Protein AF-A0A9D7JVV2-F1 (afdb_monomer)

Sequence (122 aa):
MREDYEFQFDVNMNLVPNDKNVIISLIITLFEKQGKIVKIELAKLATKNTVKVLNFDEVITHSGDRLTYPEQLFPTLIGLSISTARGIFLVYTADKIISNALIPIIDPRIFTKDQTAEIIKK

Foldseek 3Di:
DPPQKDKDKDWDWDDDVVQQKIKIWIKIWIWGDPPDPDTDTPDIDIDIDIDHDPPSPPAFDDDDQFTHHDPVPQQVVQQVVLVVSQVVVCVVCCPHPCNVVGDDDDRSVVVVPDDRPHHPDD

Secondary structure (DSSP, 8-state):
--TTEEEEEEEEEEEEGGGTEEEEEEEEEEEEEETTTEEEEEEEEEEEEEEE-TTHHHHSEEETTEEE--TTHHHHHHHHHHHHHHHHHHHHHTTSTTTT-PPPP--GGGGSTT--------

Structure (mmCIF, N/CA/C/O backbone):
data_AF-A0A9D7JVV2-F1
#
_entry.id   AF-A0A9D7JVV2-F1
#
loop_
_atom_site.group_PDB
_atom_site.id
_atom_site.type_symbol
_atom_site.label_atom_id
_atom_site.label_alt_id
_atom_site.label_comp_id
_atom_site.label_asym_id
_atom_site.label_entity_id
_atom_site.label_seq_id
_atom_site.pdbx_PDB_ins_code
_atom_site.Cartn_x
_atom_site.Cartn_y
_atom_site.Cartn_z
_atom_site.occupancy
_atom_site.B_iso_or_equiv
_atom_site.auth_seq_id
_atom_site.auth_comp_id
_atom_site.auth_asym_id
_atom_site.auth_atom_id
_atom_site.pdbx_PDB_model_num
ATOM 1 N N . MET A 1 1 ? -17.579 9.030 9.466 1.00 49.69 1 MET A N 1
ATOM 2 C CA . MET A 1 1 ? -16.330 8.484 10.043 1.00 49.69 1 MET A CA 1
ATOM 3 C C . MET A 1 1 ? -16.362 8.811 11.525 1.00 49.69 1 MET A C 1
ATOM 5 O O . MET A 1 1 ? -16.664 9.957 11.824 1.00 49.69 1 MET A O 1
ATOM 9 N N . ARG A 1 2 ? -16.149 7.855 12.442 1.00 57.28 2 ARG A N 1
ATOM 10 C CA . ARG A 1 2 ? -15.873 8.237 13.840 1.00 57.28 2 ARG A CA 1
ATOM 11 C C . ARG A 1 2 ? -14.545 8.997 13.832 1.00 57.28 2 ARG A C 1
ATOM 13 O O . ARG A 1 2 ? -13.587 8.496 13.248 1.00 57.28 2 ARG A O 1
ATOM 20 N N . GLU A 1 3 ? -14.508 10.197 14.407 1.00 62.06 3 GLU A N 1
ATOM 21 C CA . GLU A 1 3 ? -13.298 11.041 14.462 1.00 62.06 3 GLU A CA 1
ATOM 22 C C . GLU A 1 3 ? -12.161 10.394 15.277 1.00 62.06 3 GLU A C 1
ATOM 24 O O . GLU A 1 3 ? -11.005 10.815 15.200 1.00 62.06 3 GLU A O 1
ATOM 29 N N . ASP A 1 4 ? -12.485 9.313 15.986 1.00 83.25 4 ASP A N 1
ATOM 30 C CA . ASP A 1 4 ? -11.581 8.572 16.853 1.00 83.25 4 ASP A CA 1
ATOM 31 C C . ASP A 1 4 ? -10.672 7.592 16.100 1.00 83.25 4 ASP A C 1
ATOM 33 O O . ASP A 1 4 ? -9.772 7.033 16.711 1.00 83.25 4 ASP A O 1
ATOM 37 N N . TYR A 1 5 ? -10.854 7.361 14.794 1.00 91.31 5 TYR A N 1
ATOM 38 C CA . TYR A 1 5 ? -9.996 6.436 14.044 1.00 91.31 5 TYR A CA 1
ATOM 39 C C . TYR A 1 5 ? -8.912 7.140 13.236 1.00 91.31 5 TYR A C 1
ATOM 41 O O . TYR A 1 5 ? -9.145 8.132 12.547 1.00 91.31 5 TYR A O 1
ATOM 49 N N . GLU A 1 6 ? -7.706 6.585 13.295 1.00 92.69 6 GLU A N 1
ATOM 50 C CA . GLU A 1 6 ? -6.553 7.051 12.537 1.00 92.69 6 GLU A CA 1
ATOM 51 C C . GLU A 1 6 ? -5.866 5.887 11.837 1.00 92.69 6 GLU A C 1
ATOM 53 O O . GLU A 1 6 ? -5.600 4.854 12.446 1.00 92.69 6 GLU A O 1
ATOM 58 N N . PHE A 1 7 ? -5.551 6.078 10.559 1.00 94.75 7 PHE A N 1
ATOM 59 C CA . PHE A 1 7 ? -4.754 5.134 9.794 1.00 94.75 7 PHE A CA 1
ATOM 60 C C . PHE A 1 7 ? -3.337 5.668 9.626 1.00 94.75 7 PHE A C 1
ATOM 62 O O . PHE A 1 7 ? -3.139 6.777 9.128 1.00 94.75 7 PHE A O 1
ATOM 69 N N . GLN A 1 8 ? -2.362 4.846 9.989 1.00 95.25 8 GLN A N 1
ATOM 70 C CA . GLN A 1 8 ? -0.958 5.057 9.678 1.00 95.25 8 GLN A CA 1
ATOM 71 C C . GLN A 1 8 ? -0.553 4.136 8.529 1.00 95.25 8 GLN A C 1
ATOM 73 O O . GLN A 1 8 ? -0.919 2.961 8.509 1.00 95.25 8 GLN A O 1
ATOM 78 N N . PHE A 1 9 ? 0.223 4.676 7.593 1.00 96.06 9 PHE A N 1
ATOM 79 C CA . PHE A 1 9 ? 0.706 3.970 6.413 1.00 96.06 9 PHE A CA 1
ATOM 80 C C . PHE A 1 9 ? 2.227 3.956 6.438 1.00 96.06 9 PHE A C 1
ATOM 82 O O . PHE A 1 9 ? 2.852 5.009 6.543 1.00 96.06 9 PHE A O 1
ATOM 89 N N . ASP A 1 10 ? 2.804 2.772 6.310 1.00 95.44 10 ASP A N 1
ATOM 90 C CA . ASP A 1 10 ? 4.219 2.573 6.032 1.00 95.44 10 ASP A CA 1
ATOM 91 C C . ASP A 1 10 ? 4.320 1.890 4.666 1.00 95.44 10 ASP A C 1
ATOM 93 O O . ASP A 1 10 ? 3.766 0.807 4.442 1.00 95.44 10 ASP A O 1
ATOM 97 N N . VAL A 1 11 ? 4.944 2.595 3.724 1.00 93.81 11 VAL A N 1
ATOM 98 C CA . VAL A 1 11 ? 5.080 2.182 2.331 1.00 93.81 11 VAL A CA 1
ATOM 99 C C . VAL A 1 11 ? 6.560 2.084 2.027 1.00 93.81 11 VAL A C 1
ATOM 101 O O . VAL A 1 11 ? 7.259 3.093 1.957 1.00 93.81 11 VAL A O 1
ATOM 104 N N . ASN A 1 12 ? 7.025 0.865 1.794 1.00 92.69 12 ASN A N 1
ATOM 105 C CA . ASN A 1 12 ? 8.385 0.599 1.372 1.00 92.69 12 ASN A CA 1
ATOM 106 C C . ASN A 1 12 ? 8.390 0.017 -0.041 1.00 92.69 12 ASN A C 1
ATOM 108 O O . ASN A 1 12 ? 7.562 -0.823 -0.406 1.00 92.69 12 ASN A O 1
ATOM 112 N N . MET A 1 13 ? 9.347 0.471 -0.836 1.00 88.88 13 MET A N 1
ATOM 113 C CA . MET A 1 13 ? 9.490 0.091 -2.225 1.00 88.88 13 MET A CA 1
ATOM 114 C C . MET A 1 13 ? 10.870 -0.483 -2.468 1.00 88.88 13 MET A C 1
ATOM 116 O O . MET A 1 13 ? 11.867 0.098 -2.057 1.00 88.88 13 MET A O 1
ATOM 120 N N . ASN A 1 14 ? 10.918 -1.590 -3.203 1.00 89.56 14 ASN A N 1
ATOM 121 C CA . ASN A 1 14 ? 12.169 -2.186 -3.636 1.00 89.56 14 ASN A CA 1
ATOM 122 C C . ASN A 1 14 ? 12.113 -2.479 -5.131 1.00 89.56 14 ASN A C 1
ATOM 124 O O . ASN A 1 14 ? 11.217 -3.181 -5.608 1.00 89.56 14 ASN A O 1
ATOM 128 N N . LEU A 1 15 ? 13.102 -1.972 -5.858 1.00 88.50 15 LEU A N 1
ATOM 129 C CA . LEU A 1 15 ? 13.415 -2.435 -7.201 1.00 88.50 15 LEU A CA 1
ATOM 130 C C . LEU A 1 15 ? 14.307 -3.671 -7.085 1.00 88.50 15 LEU A C 1
ATOM 132 O O . LEU A 1 15 ? 15.291 -3.660 -6.349 1.00 88.50 15 LEU A O 1
ATOM 136 N N . VAL A 1 16 ? 13.975 -4.729 -7.821 1.00 89.44 16 VAL A N 1
ATOM 137 C CA . VAL A 1 16 ? 14.770 -5.962 -7.893 1.00 89.44 16 VAL A CA 1
ATOM 138 C C . VAL A 1 16 ? 15.178 -6.176 -9.354 1.00 89.44 16 VAL A C 1
ATOM 140 O O . VAL A 1 16 ? 14.478 -6.889 -10.079 1.00 89.44 16 VAL A O 1
ATOM 143 N N . PRO A 1 17 ? 16.277 -5.541 -9.815 1.00 84.94 17 PRO A N 1
ATOM 144 C CA . PRO A 1 17 ? 16.658 -5.539 -11.229 1.00 84.94 17 PRO A CA 1
ATOM 145 C C . PRO A 1 17 ? 16.882 -6.938 -11.807 1.00 84.94 17 PRO A C 1
ATOM 147 O O . PRO A 1 17 ? 16.391 -7.230 -12.893 1.00 84.94 17 PRO A O 1
ATOM 150 N N . ASN A 1 18 ? 17.537 -7.828 -11.052 1.00 87.50 18 ASN A N 1
ATOM 151 C CA . ASN A 1 18 ? 17.826 -9.200 -11.493 1.00 87.50 18 ASN A CA 1
ATOM 152 C C . ASN A 1 18 ? 16.557 -9.987 -11.854 1.00 87.50 18 ASN A C 1
ATOM 154 O O . ASN A 1 18 ? 16.567 -10.775 -12.796 1.00 87.50 18 ASN A O 1
ATOM 158 N N . ASP A 1 19 ? 15.458 -9.732 -11.139 1.00 89.62 19 ASP A N 1
ATOM 159 C CA . ASP A 1 19 ? 14.180 -10.413 -11.353 1.00 89.62 19 ASP A CA 1
ATOM 160 C C . ASP A 1 19 ? 13.189 -9.581 -12.181 1.00 89.62 19 ASP A C 1
ATOM 162 O O . ASP A 1 19 ? 12.060 -10.019 -12.416 1.00 89.62 19 ASP A O 1
ATOM 166 N N . LYS A 1 20 ? 13.586 -8.377 -12.618 1.00 92.25 20 LYS A N 1
ATOM 167 C CA . LYS A 1 20 ? 12.734 -7.413 -13.337 1.00 92.25 20 LYS A CA 1
ATOM 168 C C . LYS A 1 20 ? 11.434 -7.101 -12.588 1.00 92.25 20 LYS A C 1
ATOM 170 O O . LYS A 1 20 ? 10.367 -6.927 -13.186 1.00 92.25 20 LYS A O 1
ATOM 175 N N . ASN A 1 21 ? 11.531 -7.045 -11.261 1.00 93.00 21 ASN A N 1
ATOM 176 C CA . ASN A 1 21 ? 10.396 -6.886 -10.363 1.00 93.00 21 ASN A CA 1
ATOM 177 C C . ASN A 1 21 ? 10.443 -5.551 -9.620 1.00 93.00 21 ASN A C 1
ATOM 179 O O . ASN A 1 21 ? 11.505 -5.055 -9.241 1.00 93.00 21 ASN A O 1
ATOM 183 N N . VAL A 1 22 ? 9.258 -5.025 -9.331 1.00 92.94 22 VAL A N 1
ATOM 184 C CA . VAL A 1 22 ? 9.031 -3.991 -8.323 1.00 92.94 22 VAL A CA 1
ATOM 185 C C . VAL A 1 22 ? 8.229 -4.611 -7.190 1.00 92.94 22 VAL A C 1
ATOM 187 O O . VAL A 1 22 ? 7.204 -5.256 -7.418 1.00 92.94 22 VAL A O 1
ATOM 190 N N . ILE A 1 23 ? 8.700 -4.427 -5.964 1.00 94.88 23 ILE A N 1
ATOM 191 C CA . ILE A 1 23 ? 8.054 -4.929 -4.757 1.00 94.88 23 ILE A CA 1
ATOM 192 C C . ILE A 1 23 ? 7.567 -3.737 -3.941 1.00 94.88 23 ILE A C 1
ATOM 194 O O . ILE A 1 23 ? 8.370 -2.899 -3.531 1.00 94.88 23 ILE A O 1
ATOM 198 N N . ILE A 1 24 ? 6.264 -3.697 -3.667 1.00 96.00 24 ILE A N 1
ATOM 199 C CA . ILE A 1 24 ? 5.638 -2.738 -2.755 1.00 96.00 24 ILE A CA 1
ATOM 200 C C . ILE A 1 24 ? 5.249 -3.467 -1.473 1.00 96.00 24 ILE A C 1
ATOM 202 O O . ILE A 1 24 ? 4.335 -4.298 -1.464 1.00 96.00 24 ILE A O 1
ATOM 206 N N . SER A 1 25 ? 5.945 -3.146 -0.392 1.00 96.75 25 SER A N 1
ATOM 207 C CA . SER A 1 25 ? 5.593 -3.557 0.963 1.00 96.75 25 SER A CA 1
ATOM 208 C C . SER A 1 25 ? 4.746 -2.454 1.587 1.00 96.75 25 SER A C 1
ATOM 210 O O . SER A 1 25 ? 5.177 -1.308 1.667 1.00 96.75 25 SER A O 1
ATOM 212 N N . LEU A 1 26 ? 3.534 -2.793 2.007 1.00 97.06 26 LEU A N 1
ATOM 213 C CA . LEU A 1 26 ? 2.579 -1.845 2.568 1.00 97.06 26 LEU A CA 1
ATOM 214 C C . LEU A 1 26 ? 2.091 -2.369 3.913 1.00 97.06 26 LEU A C 1
ATOM 216 O O . LEU A 1 26 ? 1.505 -3.453 3.981 1.00 97.06 26 LEU A O 1
ATOM 220 N N . ILE A 1 27 ? 2.310 -1.584 4.960 1.00 98.00 27 ILE A N 1
ATOM 221 C CA . ILE A 1 27 ? 1.764 -1.807 6.294 1.00 98.00 27 ILE A CA 1
ATOM 222 C C . ILE A 1 27 ? 0.766 -0.689 6.585 1.00 98.00 27 ILE A C 1
ATOM 224 O O . ILE A 1 27 ? 1.084 0.493 6.473 1.00 98.00 27 ILE A O 1
ATOM 228 N N . ILE A 1 28 ? -0.449 -1.072 6.960 1.00 97.44 28 ILE A N 1
ATOM 229 C CA . ILE A 1 28 ? -1.508 -0.159 7.380 1.00 97.44 28 ILE A CA 1
ATOM 230 C C . ILE A 1 28 ? -1.888 -0.518 8.807 1.00 97.44 28 ILE A C 1
ATOM 232 O O . ILE A 1 28 ? -2.305 -1.650 9.066 1.00 97.44 28 ILE A O 1
ATOM 236 N N . THR A 1 29 ? -1.776 0.445 9.714 1.00 97.19 29 THR A N 1
ATOM 237 C CA . THR A 1 29 ? -2.162 0.282 11.117 1.00 97.19 29 THR A CA 1
ATOM 238 C C . THR A 1 29 ? -3.339 1.196 11.430 1.00 97.19 29 THR A C 1
ATOM 240 O O . THR A 1 29 ? -3.288 2.392 11.147 1.00 97.19 29 THR A O 1
ATOM 243 N N . LEU A 1 30 ? -4.404 0.630 11.992 1.00 95.94 30 LEU A N 1
ATOM 244 C CA . LEU A 1 30 ? -5.567 1.354 12.494 1.00 95.94 30 LEU A CA 1
ATOM 245 C C . LEU A 1 30 ? -5.405 1.586 13.994 1.00 95.94 30 LEU A C 1
ATOM 247 O O . LEU A 1 30 ? -5.236 0.631 14.754 1.00 95.94 30 LEU A O 1
ATOM 251 N N . PHE A 1 31 ? -5.554 2.835 14.411 1.00 95.06 31 PHE A N 1
ATOM 252 C CA . PHE A 1 31 ? -5.565 3.244 15.806 1.00 95.06 31 PHE A CA 1
ATOM 253 C C . PHE A 1 31 ? -6.913 3.841 16.211 1.00 95.06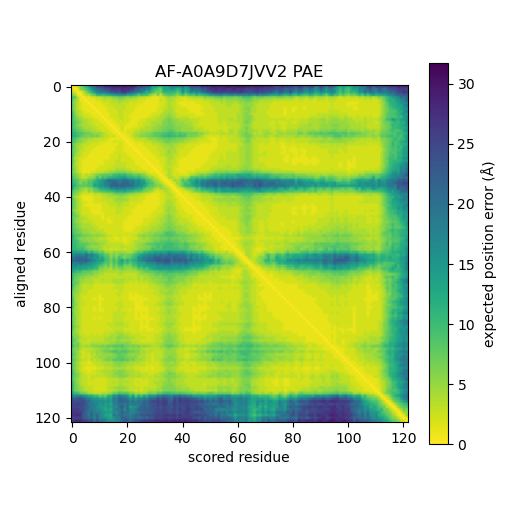 31 PHE A C 1
ATOM 255 O O . PHE A 1 31 ? -7.527 4.577 15.438 1.00 95.06 31 PHE A O 1
ATOM 262 N N . GLU A 1 32 ? -7.328 3.583 17.450 1.00 92.62 32 GLU A N 1
ATOM 263 C CA . GLU A 1 32 ? -8.316 4.387 18.171 1.00 92.62 32 GLU A CA 1
ATOM 264 C C . GLU A 1 32 ? -7.608 5.485 18.965 1.00 92.62 32 GLU A C 1
ATOM 266 O O . GLU A 1 32 ? -6.692 5.212 19.744 1.00 92.62 32 GLU A O 1
ATOM 271 N N . LYS A 1 33 ? -8.037 6.730 18.785 1.00 89.19 33 LYS A N 1
ATOM 272 C CA . LYS A 1 33 ? -7.597 7.890 19.552 1.00 89.19 33 LYS A CA 1
ATOM 273 C C . LYS A 1 33 ? -8.351 7.924 20.873 1.00 89.19 33 LYS A C 1
ATOM 275 O O . LYS A 1 33 ? -9.550 8.177 20.903 1.00 89.19 33 LYS A O 1
ATOM 280 N N . GLN A 1 34 ? -7.632 7.752 21.975 1.00 85.94 34 GLN A N 1
ATOM 281 C CA . GLN A 1 34 ? -8.154 7.993 23.317 1.00 85.94 34 GLN A CA 1
ATOM 282 C C . GLN A 1 34 ? -7.563 9.304 23.847 1.00 85.94 34 GLN A C 1
ATOM 284 O O . GLN A 1 34 ? -6.551 9.351 24.546 1.00 85.94 34 GLN A O 1
ATOM 289 N N . GLY A 1 35 ? -8.179 10.419 23.447 1.00 78.00 35 GLY A N 1
ATOM 290 C CA . GLY A 1 35 ? -7.674 11.764 23.731 1.00 78.00 35 GLY A CA 1
ATOM 291 C C . GLY A 1 35 ? -6.515 12.183 22.816 1.00 78.00 35 GLY A C 1
ATOM 292 O O . GLY A 1 35 ? -6.378 11.701 21.696 1.00 78.00 35 GLY A O 1
ATOM 293 N N . LYS A 1 36 ? -5.688 13.140 23.267 1.00 71.94 36 LYS A N 1
ATOM 294 C CA . LYS A 1 36 ? -4.667 13.781 22.408 1.00 71.94 36 LYS A CA 1
ATOM 295 C C . LYS A 1 36 ? -3.390 12.960 22.193 1.00 71.94 36 LYS A C 1
ATOM 297 O O . LYS A 1 36 ? -2.679 13.222 21.230 1.00 71.94 36 LYS A O 1
ATOM 302 N N . ILE A 1 37 ? -3.068 12.037 23.100 1.00 74.50 37 ILE A N 1
ATOM 303 C CA . ILE A 1 37 ? -1.742 11.390 23.154 1.00 74.50 37 ILE A CA 1
ATOM 304 C C . ILE A 1 37 ? -1.849 9.867 23.059 1.00 74.50 37 ILE A C 1
ATOM 306 O O . ILE A 1 37 ? -0.993 9.231 22.448 1.00 74.50 37 ILE A O 1
ATOM 310 N N . VAL A 1 38 ? -2.892 9.270 23.638 1.00 81.12 38 VAL A N 1
ATOM 311 C CA . VAL A 1 38 ? -3.020 7.814 23.690 1.00 81.12 38 VAL A CA 1
ATOM 312 C C . VAL A 1 38 ? -3.671 7.313 22.406 1.00 81.12 38 VAL A C 1
ATOM 314 O O . VAL A 1 38 ? -4.752 7.762 22.021 1.00 81.12 38 VAL A O 1
ATOM 317 N N . LYS A 1 39 ? -2.999 6.368 21.751 1.00 89.06 39 LYS A N 1
ATOM 318 C CA . LYS A 1 39 ? -3.504 5.631 20.594 1.00 89.06 39 LYS A CA 1
ATOM 319 C C . LYS A 1 39 ? -3.470 4.146 20.915 1.00 89.06 39 LYS A C 1
ATOM 321 O O . LYS A 1 39 ? -2.433 3.643 21.343 1.00 89.06 39 LYS A O 1
ATOM 326 N N . ILE A 1 40 ? -4.585 3.456 20.710 1.00 92.25 40 ILE A N 1
ATOM 327 C CA . ILE A 1 40 ? -4.670 2.001 20.856 1.00 92.25 40 ILE A CA 1
ATOM 328 C C . ILE A 1 40 ? -4.670 1.386 19.464 1.00 92.25 40 ILE A C 1
ATOM 330 O O . ILE A 1 40 ? -5.520 1.726 18.647 1.00 92.25 40 ILE A O 1
ATOM 334 N N . GLU A 1 41 ? -3.719 0.495 19.182 1.00 94.75 41 GLU A N 1
ATOM 335 C CA . GLU A 1 41 ? -3.710 -0.268 17.933 1.00 94.75 41 GLU A CA 1
ATOM 336 C C . GLU A 1 41 ? -4.894 -1.241 17.922 1.00 94.75 41 GLU A C 1
ATOM 338 O O . GLU A 1 41 ? -5.010 -2.104 18.791 1.00 94.75 41 GLU A O 1
ATOM 343 N N . LEU A 1 42 ? -5.778 -1.098 16.936 1.00 94.25 42 LEU A N 1
ATOM 344 C CA . LEU A 1 42 ? -6.949 -1.959 16.770 1.00 94.25 42 LEU A CA 1
ATOM 345 C C . LEU A 1 42 ? -6.737 -3.037 15.710 1.00 94.25 42 LEU A C 1
ATOM 347 O O . LEU A 1 42 ? -7.315 -4.120 15.797 1.00 94.25 42 LEU A O 1
ATOM 351 N N . ALA A 1 43 ? -5.961 -2.729 14.672 1.00 95.12 43 ALA A N 1
ATOM 352 C CA . ALA A 1 43 ? -5.685 -3.658 13.588 1.00 95.12 43 ALA A CA 1
ATOM 353 C C . ALA A 1 43 ? -4.414 -3.275 12.836 1.00 95.12 43 ALA A C 1
ATOM 355 O O . ALA A 1 43 ? -4.083 -2.098 12.697 1.00 95.12 43 ALA A O 1
ATOM 356 N N . LYS A 1 44 ? -3.770 -4.288 12.258 1.00 96.56 44 LYS A N 1
ATOM 357 C CA . LYS A 1 44 ? -2.618 -4.136 11.378 1.00 96.56 44 LYS A CA 1
ATOM 358 C C . LYS A 1 44 ? -2.761 -5.050 10.170 1.00 96.56 44 LYS A C 1
ATOM 360 O O . LYS A 1 44 ? -3.011 -6.245 10.312 1.00 96.56 44 LYS A O 1
ATOM 365 N N . LEU A 1 45 ? -2.591 -4.481 8.983 1.00 97.31 45 LEU A N 1
ATOM 366 C CA . LEU A 1 45 ? -2.578 -5.190 7.710 1.00 97.31 45 LEU A CA 1
ATOM 367 C C . LEU A 1 45 ? -1.207 -5.005 7.067 1.00 97.31 45 LEU A C 1
ATOM 369 O O . LEU A 1 45 ? -0.798 -3.880 6.806 1.00 97.31 45 LEU A O 1
ATOM 373 N N . ALA A 1 46 ? -0.516 -6.108 6.792 1.00 97.56 46 ALA A N 1
ATOM 374 C CA . ALA A 1 46 ? 0.729 -6.111 6.036 1.00 97.56 46 ALA A CA 1
ATOM 375 C C . ALA A 1 46 ? 0.506 -6.820 4.698 1.00 97.56 46 ALA A C 1
ATOM 377 O O . ALA A 1 46 ? -0.014 -7.934 4.656 1.00 97.56 46 ALA A O 1
ATOM 378 N N . THR A 1 47 ? 0.904 -6.179 3.604 1.00 96.88 47 THR A N 1
ATOM 379 C CA . THR A 1 47 ? 0.827 -6.737 2.252 1.00 96.88 47 THR A CA 1
ATOM 380 C C . THR A 1 47 ? 2.164 -6.582 1.542 1.00 96.88 47 THR A C 1
ATOM 382 O O . THR A 1 47 ? 2.909 -5.631 1.784 1.00 96.88 47 THR A O 1
ATOM 385 N N . LYS A 1 48 ? 2.464 -7.529 0.653 1.00 97.06 48 LYS A N 1
ATOM 386 C CA . LYS A 1 48 ? 3.626 -7.491 -0.233 1.00 97.06 48 LYS A CA 1
ATOM 387 C C . LYS A 1 48 ? 3.146 -7.728 -1.657 1.00 97.06 48 LYS A C 1
ATOM 389 O O . LYS A 1 48 ? 2.760 -8.840 -2.004 1.00 97.06 48 LYS A O 1
ATOM 394 N N . ASN A 1 49 ? 3.170 -6.683 -2.470 1.00 95.81 49 ASN A N 1
ATOM 395 C CA . ASN A 1 49 ? 2.728 -6.718 -3.857 1.00 95.81 49 ASN A CA 1
ATOM 396 C C . ASN A 1 49 ? 3.963 -6.801 -4.750 1.00 95.81 49 ASN A C 1
ATOM 398 O O . ASN A 1 49 ? 4.826 -5.929 -4.688 1.00 95.81 49 ASN A O 1
ATOM 402 N N . THR A 1 50 ? 4.068 -7.862 -5.548 1.00 96.25 50 THR A N 1
ATOM 403 C CA . THR A 1 50 ? 5.177 -8.045 -6.494 1.00 96.25 50 THR A CA 1
ATOM 404 C C . THR A 1 50 ? 4.649 -7.864 -7.903 1.00 96.25 50 THR A C 1
ATOM 406 O O . THR A 1 50 ? 3.693 -8.528 -8.296 1.00 96.25 50 THR A O 1
ATOM 409 N N . VAL A 1 51 ? 5.265 -6.958 -8.651 1.00 95.31 51 VAL A N 1
ATOM 410 C CA . VAL A 1 51 ? 4.863 -6.605 -10.011 1.00 95.31 51 VAL A CA 1
ATOM 411 C C . VAL A 1 51 ? 6.051 -6.830 -10.927 1.00 95.31 51 VAL A C 1
ATOM 413 O O . VAL A 1 51 ? 7.121 -6.266 -10.711 1.00 95.31 51 VAL A O 1
ATOM 416 N N . LYS A 1 52 ? 5.851 -7.642 -11.963 1.00 94.81 52 LYS A N 1
ATOM 417 C CA . LYS A 1 52 ? 6.849 -7.868 -13.005 1.00 94.81 52 LYS A CA 1
ATOM 418 C C . LYS A 1 52 ? 6.728 -6.787 -14.072 1.00 94.81 52 LYS A C 1
ATOM 420 O O . LYS A 1 52 ? 5.644 -6.596 -14.624 1.00 94.81 52 LYS A O 1
ATOM 425 N N . VAL A 1 53 ? 7.828 -6.113 -14.391 1.00 92.12 53 VAL A N 1
ATOM 426 C CA . VAL A 1 53 ? 7.872 -5.112 -15.467 1.00 92.12 53 VAL A CA 1
ATOM 427 C C . VAL A 1 53 ? 8.406 -5.792 -16.721 1.00 92.12 53 VAL A C 1
ATOM 429 O O . VAL A 1 53 ? 9.548 -6.243 -16.758 1.00 92.12 53 VAL A O 1
ATOM 432 N N . LEU A 1 54 ? 7.566 -5.913 -17.750 1.00 93.25 54 LEU A N 1
ATOM 433 C CA . LEU A 1 54 ? 7.922 -6.662 -18.961 1.00 93.25 54 LEU A CA 1
ATOM 434 C C . LEU A 1 54 ? 9.069 -5.999 -19.733 1.00 93.25 54 LEU A C 1
ATOM 436 O O . LEU A 1 54 ? 10.001 -6.682 -20.146 1.00 93.25 54 LEU A O 1
ATOM 440 N N . ASN A 1 55 ? 9.028 -4.676 -19.855 1.00 92.62 55 ASN A N 1
ATOM 441 C CA . ASN A 1 55 ? 10.047 -3.856 -20.501 1.00 92.62 55 ASN A CA 1
ATOM 442 C C . ASN A 1 55 ? 10.982 -3.178 -19.481 1.00 92.62 55 ASN A C 1
ATOM 444 O O . ASN A 1 55 ? 11.395 -2.041 -19.688 1.00 92.62 55 ASN A O 1
ATOM 448 N N . PHE A 1 56 ? 11.302 -3.856 -18.366 1.00 91.88 56 PHE A N 1
ATOM 449 C CA . PHE A 1 56 ? 12.100 -3.303 -17.256 1.00 91.88 56 PHE A CA 1
ATOM 450 C C . PHE A 1 56 ? 13.366 -2.590 -17.742 1.00 91.88 56 PHE A C 1
ATOM 452 O O . PHE A 1 56 ? 13.586 -1.439 -17.385 1.00 91.88 56 PHE A O 1
ATOM 459 N N . ASP A 1 57 ? 14.147 -3.255 -18.594 1.00 89.50 57 ASP A N 1
ATOM 460 C CA . ASP A 1 57 ? 15.443 -2.756 -19.070 1.00 89.50 57 ASP A CA 1
ATOM 461 C C . ASP A 1 57 ? 15.310 -1.507 -19.964 1.00 89.50 57 ASP A C 1
ATOM 463 O O . ASP A 1 57 ? 16.264 -0.749 -20.117 1.00 89.50 57 ASP A O 1
ATOM 467 N N . GLU A 1 58 ? 14.127 -1.276 -20.545 1.00 90.00 58 GLU A N 1
ATOM 468 C CA . GLU A 1 58 ? 13.834 -0.102 -21.372 1.00 90.00 58 GLU A CA 1
ATOM 469 C C . GLU A 1 58 ? 13.383 1.094 -20.527 1.00 90.00 58 GLU A C 1
ATOM 471 O O . GLU A 1 58 ? 13.727 2.235 -20.832 1.00 90.00 58 GLU A O 1
ATOM 476 N N . VAL A 1 59 ? 12.588 0.849 -19.478 1.00 89.19 59 VAL A N 1
ATOM 477 C CA . VAL A 1 59 ? 11.950 1.923 -18.698 1.00 89.19 59 VAL A CA 1
ATOM 478 C C . VAL A 1 59 ? 12.677 2.262 -17.404 1.00 89.19 59 VAL A C 1
ATOM 480 O O . VAL A 1 59 ? 12.517 3.372 -16.905 1.00 89.19 59 VAL A O 1
ATOM 483 N N . ILE A 1 60 ? 13.459 1.338 -16.850 1.00 88.38 60 ILE A N 1
ATOM 484 C CA . ILE A 1 60 ? 14.236 1.536 -15.627 1.00 88.38 60 ILE A CA 1
ATOM 485 C C . ILE A 1 60 ? 15.710 1.511 -16.018 1.00 88.38 60 ILE A C 1
ATOM 487 O O . ILE A 1 60 ? 16.331 0.457 -16.148 1.00 88.38 60 ILE A O 1
ATOM 491 N N . THR A 1 61 ? 16.264 2.697 -16.240 1.00 84.44 61 THR A N 1
ATOM 492 C CA . THR A 1 61 ? 17.621 2.883 -16.759 1.00 84.44 61 THR A CA 1
ATOM 493 C C . THR A 1 61 ? 18.567 3.384 -15.674 1.00 84.44 61 THR A C 1
ATOM 495 O O . THR A 1 61 ? 18.148 3.904 -14.641 1.00 84.44 61 THR A O 1
ATOM 498 N N . HIS A 1 62 ? 19.870 3.221 -15.898 1.00 79.75 62 HIS A N 1
ATOM 499 C CA . HIS A 1 62 ? 20.897 3.779 -15.022 1.00 79.75 62 HIS A CA 1
ATOM 500 C C . HIS A 1 62 ? 21.412 5.100 -15.595 1.00 79.75 62 HIS A C 1
ATOM 502 O O . HIS A 1 62 ? 21.791 5.174 -16.762 1.00 79.75 62 HIS A O 1
ATOM 508 N N . SER A 1 63 ? 21.483 6.123 -14.749 1.00 72.50 63 SER A N 1
ATOM 509 C CA . SER A 1 63 ? 22.196 7.371 -15.012 1.00 72.50 63 SER A CA 1
ATOM 510 C C . SER A 1 63 ? 23.266 7.544 -13.933 1.00 72.50 63 SER A C 1
ATOM 512 O O . SER A 1 63 ? 23.034 8.181 -12.903 1.00 72.50 63 SER A O 1
ATOM 514 N N . GLY A 1 64 ? 24.433 6.926 -14.144 1.00 72.81 64 GLY A N 1
ATOM 515 C CA . GLY A 1 64 ? 25.476 6.806 -13.118 1.00 72.81 64 GLY A CA 1
ATOM 516 C C . GLY A 1 64 ? 25.030 5.882 -11.980 1.00 72.81 64 GLY A C 1
ATOM 517 O O . GLY A 1 64 ? 24.564 4.775 -12.236 1.00 72.81 64 GLY A O 1
ATOM 518 N N . ASP A 1 65 ? 25.116 6.357 -10.735 1.00 71.62 65 ASP A N 1
ATOM 519 C CA . ASP A 1 65 ? 24.679 5.618 -9.536 1.00 71.62 65 ASP A CA 1
ATOM 520 C C . ASP A 1 65 ? 23.170 5.730 -9.248 1.00 71.62 65 ASP A C 1
ATOM 522 O O . ASP A 1 65 ? 22.686 5.233 -8.230 1.00 71.62 65 ASP A O 1
ATOM 526 N N . ARG A 1 66 ? 22.408 6.409 -10.115 1.00 70.62 66 ARG A N 1
ATOM 527 C CA . ARG A 1 66 ? 20.971 6.638 -9.929 1.00 70.62 66 ARG A CA 1
ATOM 528 C C . ARG A 1 66 ? 20.153 5.831 -10.923 1.00 70.62 66 ARG A C 1
ATOM 530 O O . ARG A 1 66 ? 20.436 5.834 -12.121 1.00 70.62 66 ARG A O 1
ATOM 537 N N . LEU A 1 67 ? 19.090 5.205 -10.427 1.00 75.88 67 LEU A N 1
ATOM 538 C CA . LEU A 1 67 ? 18.047 4.640 -11.274 1.00 75.88 67 LEU A CA 1
ATOM 539 C C . LEU A 1 67 ? 17.110 5.752 -11.744 1.00 75.88 67 LEU A C 1
ATOM 541 O O . LEU A 1 67 ? 16.662 6.581 -10.954 1.00 75.88 67 LEU A O 1
ATOM 545 N N . THR A 1 68 ? 16.824 5.750 -13.039 1.00 84.00 68 THR A N 1
ATOM 546 C CA . THR A 1 68 ? 15.824 6.598 -13.683 1.00 84.00 68 THR A CA 1
ATOM 547 C C . THR A 1 68 ? 14.647 5.719 -14.073 1.00 84.00 68 THR A C 1
ATOM 549 O O . THR A 1 68 ? 14.835 4.630 -14.605 1.00 84.00 68 THR A O 1
ATOM 552 N N . TYR A 1 69 ? 13.434 6.176 -13.793 1.00 87.38 69 TYR A N 1
ATOM 553 C CA . TYR A 1 69 ? 12.194 5.451 -14.059 1.00 87.38 69 TYR A CA 1
ATOM 554 C C . TYR A 1 69 ? 11.072 6.440 -14.400 1.00 87.38 69 TYR A C 1
ATOM 556 O O . TYR A 1 69 ? 11.194 7.628 -14.083 1.00 87.38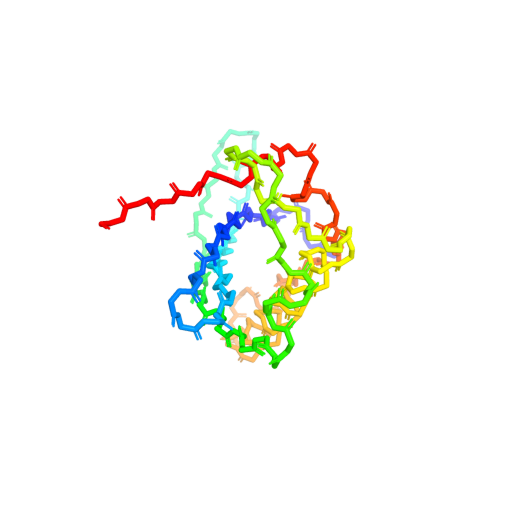 69 TYR A O 1
ATOM 564 N N . PRO A 1 70 ? 9.965 5.991 -15.023 1.00 89.56 70 PRO A N 1
ATOM 565 C CA . PRO A 1 70 ? 8.849 6.871 -15.333 1.00 89.56 70 PRO A CA 1
ATOM 566 C C . PRO A 1 70 ? 8.250 7.446 -14.050 1.00 89.56 70 PRO A C 1
ATOM 568 O O . PRO A 1 70 ? 7.962 6.699 -13.115 1.00 89.56 70 PRO A O 1
ATOM 571 N N . GLU A 1 71 ? 7.994 8.754 -14.032 1.00 86.94 71 GLU A N 1
ATOM 572 C CA . GLU A 1 71 ? 7.464 9.476 -12.863 1.00 86.94 71 GLU A CA 1
ATOM 573 C C . GLU A 1 71 ? 6.214 8.803 -12.271 1.00 86.94 71 GLU A C 1
ATOM 575 O O . GLU A 1 71 ? 6.046 8.715 -11.057 1.00 86.94 71 GLU A O 1
ATOM 580 N N . GLN A 1 72 ? 5.350 8.269 -13.139 1.00 90.12 72 GLN A N 1
ATOM 581 C CA . GLN A 1 72 ? 4.081 7.661 -12.746 1.00 90.12 72 GLN A CA 1
ATOM 582 C C . GLN A 1 72 ? 4.188 6.194 -12.324 1.00 90.12 72 GLN A C 1
ATOM 584 O O . GLN A 1 72 ? 3.210 5.659 -11.798 1.00 90.12 72 GLN A O 1
ATOM 589 N N . LEU A 1 73 ? 5.336 5.532 -12.514 1.00 90.25 73 LEU A N 1
ATOM 590 C CA . LEU A 1 73 ? 5.488 4.109 -12.198 1.00 90.25 73 LEU A CA 1
ATOM 591 C C . LEU A 1 73 ? 5.137 3.851 -10.729 1.00 90.25 73 LEU A C 1
ATOM 593 O O . LEU A 1 73 ? 4.256 3.058 -10.410 1.00 90.25 73 LEU A O 1
ATOM 597 N N . PHE A 1 74 ? 5.779 4.578 -9.826 1.00 90.31 74 PHE A N 1
ATOM 598 C CA . PHE A 1 74 ? 5.653 4.355 -8.392 1.00 90.31 74 PHE A CA 1
ATOM 599 C C . PHE A 1 74 ? 4.329 4.818 -7.791 1.00 90.31 74 PHE A C 1
ATOM 601 O O . PHE A 1 74 ? 3.707 4.006 -7.099 1.00 90.31 74 PHE A O 1
ATOM 608 N N . PRO A 1 75 ? 3.820 6.029 -8.091 1.00 93.19 75 PRO A N 1
ATOM 609 C CA . PRO A 1 75 ? 2.478 6.414 -7.666 1.00 93.19 75 PRO A CA 1
ATOM 610 C C . PRO A 1 75 ? 1.416 5.397 -8.102 1.00 93.19 75 PRO A C 1
ATOM 612 O O . PRO A 1 75 ? 0.532 5.053 -7.318 1.00 93.19 75 PRO A O 1
ATOM 615 N N . THR A 1 76 ? 1.538 4.848 -9.315 1.00 94.56 76 THR A N 1
ATOM 616 C CA . THR A 1 76 ? 0.609 3.832 -9.825 1.00 94.56 76 THR A CA 1
ATOM 617 C C . THR A 1 76 ? 0.676 2.543 -9.008 1.00 94.56 76 THR A C 1
ATOM 619 O O . THR A 1 76 ? -0.352 2.064 -8.528 1.00 94.56 76 THR A O 1
ATOM 622 N N . LEU A 1 77 ? 1.872 1.984 -8.801 1.00 95.38 77 LEU A N 1
ATOM 623 C CA . LEU A 1 77 ? 2.035 0.720 -8.070 1.00 95.38 77 LEU A CA 1
ATOM 624 C C . LEU A 1 77 ? 1.645 0.840 -6.587 1.00 95.38 77 LEU A C 1
ATOM 626 O O . LEU A 1 77 ? 1.055 -0.087 -6.022 1.00 95.38 77 LEU A O 1
ATOM 630 N N . ILE A 1 78 ? 1.911 1.988 -5.963 1.00 95.25 78 ILE A N 1
ATOM 631 C CA . ILE A 1 78 ? 1.470 2.288 -4.594 1.00 95.25 78 ILE A CA 1
ATOM 632 C C . ILE A 1 78 ? -0.056 2.410 -4.545 1.00 95.25 78 ILE A C 1
ATOM 634 O O . ILE A 1 78 ? -0.690 1.794 -3.689 1.00 95.25 78 ILE A O 1
ATOM 638 N N . GLY A 1 79 ? -0.666 3.137 -5.486 1.00 95.88 79 GLY A N 1
ATOM 639 C CA . GLY A 1 79 ? -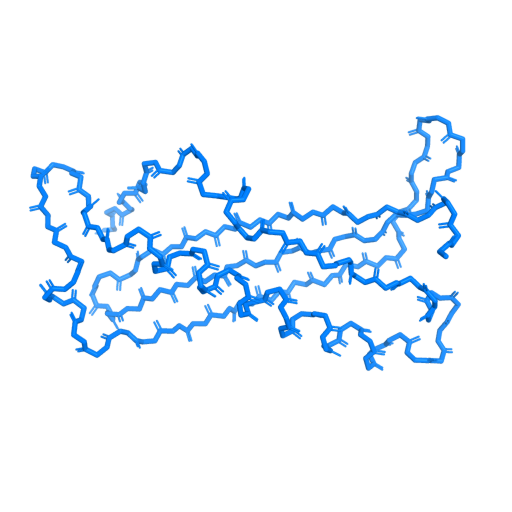2.121 3.285 -5.572 1.00 95.88 79 GLY A CA 1
ATOM 640 C C . GLY A 1 79 ? -2.847 1.949 -5.752 1.00 95.88 79 GLY A C 1
ATOM 641 O O . GLY A 1 79 ? -3.863 1.699 -5.092 1.00 95.88 79 GLY A O 1
ATOM 642 N N . LEU A 1 80 ? -2.295 1.055 -6.580 1.00 96.12 80 LEU A N 1
ATOM 643 C CA . LEU A 1 80 ? -2.775 -0.322 -6.723 1.00 96.12 80 LEU A CA 1
ATOM 644 C C . LEU A 1 80 ? -2.664 -1.089 -5.401 1.00 96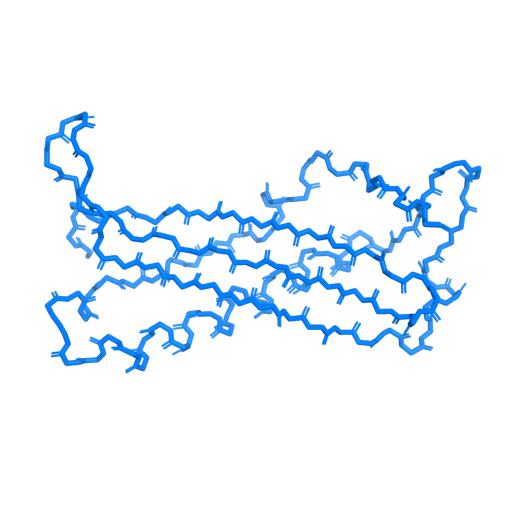.12 80 LEU A C 1
ATOM 646 O O . LEU A 1 80 ? -3.642 -1.687 -4.958 1.00 96.12 80 LEU A O 1
ATOM 650 N N . SER A 1 81 ? -1.514 -1.015 -4.732 1.00 96.56 81 SER A N 1
ATOM 651 C CA . SER A 1 81 ? -1.274 -1.707 -3.459 1.00 96.56 81 SER A CA 1
ATOM 652 C C . SER A 1 81 ? -2.237 -1.250 -2.356 1.00 96.56 81 SER A C 1
ATOM 654 O O . SER A 1 81 ? -2.824 -2.084 -1.667 1.00 96.56 81 SER A O 1
ATOM 656 N N . ILE A 1 82 ? -2.468 0.062 -2.226 1.00 96.56 82 ILE A N 1
ATOM 657 C CA . ILE A 1 82 ? -3.427 0.636 -1.266 1.00 96.56 82 ILE A CA 1
ATOM 658 C C . ILE A 1 82 ? -4.857 0.211 -1.606 1.00 96.56 82 ILE A C 1
ATOM 660 O O . ILE A 1 82 ? -5.630 -0.122 -0.709 1.00 96.56 82 ILE A O 1
ATOM 664 N N . SER A 1 83 ? -5.220 0.186 -2.890 1.00 96.12 83 SER A N 1
ATOM 665 C CA . SER A 1 83 ? -6.560 -0.235 -3.318 1.00 96.12 83 SER A CA 1
ATOM 666 C C . SER A 1 83 ? -6.819 -1.708 -3.005 1.00 96.12 83 SER A C 1
ATOM 668 O O . SER A 1 83 ? -7.879 -2.041 -2.471 1.00 96.12 83 SER A O 1
ATOM 670 N N . THR A 1 84 ? -5.835 -2.575 -3.248 1.00 96.19 84 THR A N 1
ATOM 671 C CA . THR A 1 84 ? -5.891 -3.992 -2.870 1.00 96.19 84 THR A CA 1
ATOM 672 C C . THR A 1 84 ? -6.003 -4.152 -1.355 1.00 96.19 84 THR A C 1
ATOM 674 O O . THR A 1 84 ? -6.894 -4.851 -0.874 1.00 96.19 84 THR A O 1
ATOM 677 N N . ALA A 1 85 ? -5.162 -3.454 -0.585 1.00 96.75 85 ALA A N 1
ATOM 678 C CA . ALA A 1 85 ? -5.204 -3.491 0.875 1.00 96.75 85 ALA A CA 1
ATOM 679 C C . ALA A 1 85 ? -6.548 -2.994 1.432 1.00 96.75 85 ALA A C 1
ATOM 681 O O . ALA A 1 85 ? -7.076 -3.591 2.367 1.00 96.75 85 ALA A O 1
ATOM 682 N N . ARG A 1 86 ? -7.155 -1.968 0.822 1.00 95.88 86 ARG A N 1
ATOM 683 C CA . ARG A 1 86 ? -8.499 -1.482 1.172 1.00 95.88 86 ARG A CA 1
ATOM 684 C C . ARG A 1 86 ? -9.571 -2.548 0.965 1.00 95.88 86 ARG A C 1
ATOM 686 O O . ARG A 1 86 ? -10.416 -2.715 1.839 1.00 95.88 86 ARG A O 1
ATOM 693 N N . GLY A 1 87 ? -9.523 -3.277 -0.150 1.00 96.00 87 GLY A N 1
ATOM 694 C CA . GLY A 1 87 ? -10.431 -4.399 -0.404 1.00 96.00 87 GLY A CA 1
ATOM 695 C C . GLY A 1 87 ? -10.274 -5.518 0.628 1.00 96.00 87 GLY A C 1
ATOM 696 O O . GLY A 1 87 ? -11.261 -5.953 1.216 1.00 96.00 87 GLY A O 1
ATOM 697 N N . ILE A 1 88 ? -9.030 -5.927 0.905 1.00 96.56 88 ILE A N 1
ATOM 698 C CA . ILE A 1 88 ? -8.718 -6.942 1.926 1.00 96.56 88 ILE A CA 1
ATOM 699 C C . ILE A 1 88 ? -9.239 -6.506 3.297 1.00 96.56 88 ILE A C 1
ATOM 701 O O . ILE A 1 88 ? -9.903 -7.283 3.981 1.00 96.56 88 ILE A O 1
ATOM 705 N N . PHE A 1 89 ? -8.960 -5.261 3.691 1.00 96.38 89 PHE A N 1
ATOM 706 C CA . PHE A 1 89 ? -9.372 -4.725 4.982 1.00 96.38 89 PHE A CA 1
ATOM 707 C C . PHE A 1 89 ? -10.894 -4.729 5.127 1.00 96.38 89 PHE A C 1
ATOM 709 O O . PHE A 1 89 ? -11.393 -5.241 6.121 1.00 96.38 89 PHE A O 1
ATOM 716 N N . LEU A 1 90 ? -11.623 -4.244 4.115 1.00 95.50 90 LEU A N 1
ATOM 717 C CA . LEU A 1 90 ? -13.088 -4.205 4.115 1.00 95.50 90 LEU A CA 1
ATOM 718 C C . LEU A 1 90 ? -13.706 -5.593 4.323 1.00 95.50 90 LEU A C 1
ATOM 720 O O . LEU A 1 90 ? -14.595 -5.755 5.154 1.00 95.50 90 LEU A O 1
ATOM 724 N N . VAL A 1 91 ? -13.221 -6.601 3.593 1.00 95.69 91 VAL A N 1
ATOM 725 C CA . VAL A 1 91 ? -13.714 -7.981 3.734 1.00 95.69 91 VAL A CA 1
ATOM 726 C C . VAL A 1 91 ? -13.387 -8.527 5.122 1.00 95.69 91 VAL A C 1
ATOM 728 O O . VAL A 1 91 ? -14.222 -9.167 5.754 1.00 95.69 91 VAL A O 1
ATOM 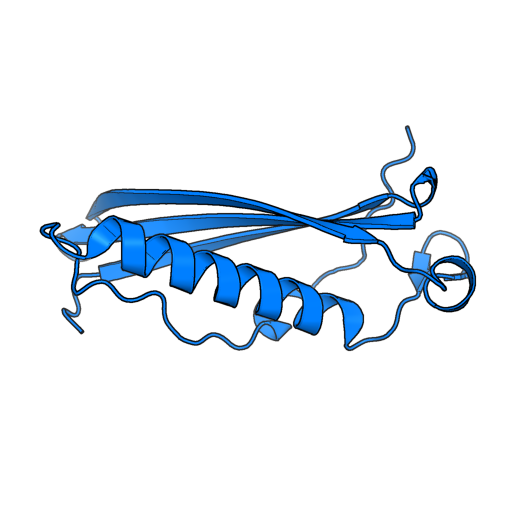731 N N . TYR A 1 92 ? -12.186 -8.251 5.631 1.00 93.75 92 TYR A N 1
ATOM 732 C CA . TYR A 1 92 ? -11.760 -8.756 6.932 1.00 93.75 92 TYR A CA 1
ATOM 733 C C . TYR A 1 92 ? -12.493 -8.100 8.109 1.00 93.75 92 TYR A C 1
ATOM 735 O O . TYR A 1 92 ? -12.567 -8.706 9.183 1.00 93.75 92 TYR A O 1
ATOM 743 N N . THR A 1 93 ? -13.008 -6.879 7.950 1.00 94.31 93 THR A N 1
ATOM 744 C CA . THR A 1 93 ? -13.676 -6.130 9.023 1.00 94.31 93 THR A CA 1
ATOM 745 C C . THR A 1 93 ? -15.196 -6.128 8.956 1.00 94.31 93 THR A C 1
ATOM 747 O O . THR A 1 93 ? -15.786 -5.640 9.914 1.00 94.31 93 THR A O 1
ATOM 750 N N . ALA A 1 94 ? -15.820 -6.696 7.917 1.00 92.44 94 ALA A N 1
ATOM 751 C CA . ALA A 1 94 ? -17.258 -6.592 7.629 1.00 92.44 94 ALA A CA 1
ATOM 752 C C . ALA A 1 94 ? -18.195 -6.797 8.841 1.00 92.44 94 ALA A C 1
ATOM 754 O O . ALA A 1 94 ? -19.142 -6.035 8.996 1.00 92.44 94 ALA A O 1
ATOM 755 N N . ASP A 1 95 ? -17.870 -7.718 9.754 1.00 92.25 95 ASP A N 1
ATOM 756 C CA . ASP A 1 95 ? -18.690 -8.031 10.941 1.00 92.25 95 ASP A CA 1
ATOM 757 C C . ASP A 1 95 ? -17.981 -7.747 12.276 1.00 92.25 95 ASP A C 1
ATOM 759 O O . ASP A 1 95 ? -18.339 -8.268 13.333 1.00 92.25 95 ASP A O 1
ATOM 763 N N . LYS A 1 96 ? -16.919 -6.941 12.245 1.00 92.31 96 LYS A N 1
ATOM 764 C CA . LYS A 1 96 ? -16.131 -6.591 13.433 1.00 92.31 96 LYS A CA 1
ATOM 765 C C . LYS A 1 96 ? -16.543 -5.228 13.973 1.00 92.31 96 LYS A C 1
ATOM 767 O O . LYS A 1 96 ? -17.130 -4.405 13.275 1.00 92.31 96 LYS A O 1
ATOM 772 N N . ILE A 1 97 ? -16.147 -4.947 15.214 1.00 90.12 97 ILE A N 1
ATOM 773 C CA . ILE A 1 97 ? -16.399 -3.647 15.860 1.00 90.12 97 ILE A CA 1
ATOM 774 C C . ILE A 1 97 ? -15.772 -2.465 15.094 1.00 90.12 97 ILE A C 1
ATOM 776 O O . ILE A 1 97 ? -16.225 -1.335 15.217 1.00 90.12 97 ILE A O 1
ATOM 780 N N . ILE A 1 98 ? -14.762 -2.756 14.266 1.00 91.31 98 ILE A N 1
ATOM 781 C CA . ILE A 1 98 ? -14.050 -1.814 13.394 1.00 91.31 98 ILE A CA 1
ATOM 782 C C . ILE A 1 98 ? -14.564 -1.811 11.942 1.00 91.31 98 ILE A C 1
ATOM 784 O O . ILE A 1 98 ? -13.894 -1.284 11.058 1.00 91.31 98 ILE A O 1
ATOM 788 N N . SER A 1 99 ? -15.727 -2.406 11.661 1.00 92.00 99 SER A N 1
ATOM 789 C CA . SER A 1 99 ? -16.335 -2.484 10.315 1.00 92.00 99 SER A CA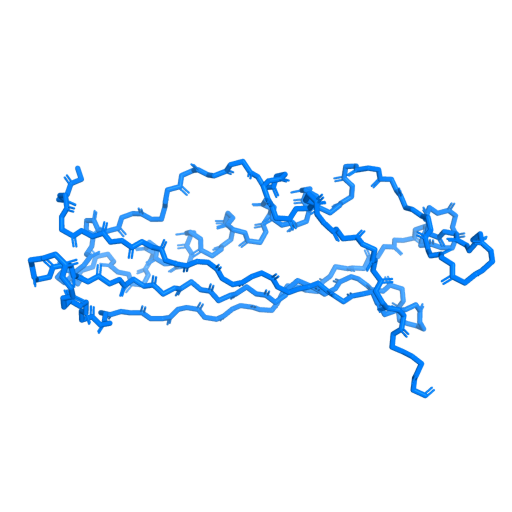 1
ATOM 790 C C . SER A 1 99 ? -16.546 -1.118 9.652 1.00 92.00 99 SER A C 1
ATOM 792 O O . SER A 1 99 ? -16.493 -0.990 8.432 1.00 92.00 99 SER A O 1
ATOM 794 N N . ASN A 1 100 ? -16.739 -0.071 10.452 1.00 89.31 100 ASN A N 1
ATOM 795 C CA . ASN A 1 100 ? -16.908 1.309 10.002 1.00 89.31 100 ASN A CA 1
ATOM 796 C C . ASN A 1 100 ? -15.583 2.085 9.845 1.00 89.31 100 ASN A C 1
ATOM 798 O O . ASN A 1 100 ? -15.606 3.239 9.401 1.00 89.31 100 ASN A O 1
ATOM 802 N N . ALA A 1 101 ? -14.440 1.496 10.212 1.00 92.56 101 ALA A N 1
ATOM 803 C CA . ALA A 1 101 ? -13.122 2.080 9.999 1.00 92.56 101 ALA A CA 1
ATOM 804 C C . ALA A 1 101 ? -12.688 1.822 8.551 1.00 92.56 101 ALA A C 1
ATOM 806 O O . ALA A 1 101 ? -12.151 0.772 8.217 1.00 92.56 101 ALA A O 1
ATOM 807 N N . LEU A 1 102 ? -12.941 2.777 7.660 1.00 91.94 102 LEU A N 1
ATOM 808 C CA . LEU A 1 102 ? -12.610 2.634 6.243 1.00 91.94 102 LEU A CA 1
ATOM 809 C C . LEU A 1 102 ? -11.251 3.260 5.940 1.00 91.94 102 LEU A C 1
ATOM 811 O O . LEU A 1 102 ? -11.040 4.437 6.234 1.00 91.94 102 LEU A O 1
ATOM 815 N N . ILE A 1 103 ? -10.361 2.493 5.301 1.00 94.62 103 ILE A N 1
ATOM 816 C CA . ILE A 1 103 ? -9.088 3.018 4.791 1.00 94.62 103 ILE A CA 1
ATOM 817 C C . ILE A 1 103 ? -9.405 4.154 3.800 1.00 94.62 103 ILE A C 1
ATOM 819 O O . ILE A 1 103 ? -10.110 3.908 2.811 1.00 94.62 103 ILE A O 1
ATOM 823 N N . PRO A 1 104 ? -8.922 5.386 4.044 1.00 92.25 104 PRO A N 1
ATOM 824 C CA . PRO A 1 104 ? -9.265 6.542 3.227 1.00 92.25 104 PRO A CA 1
ATOM 825 C C . PRO A 1 104 ? -8.696 6.442 1.809 1.00 92.25 104 PRO A C 1
ATOM 827 O O . PRO A 1 104 ? -7.730 5.726 1.534 1.00 92.25 104 PRO A O 1
ATOM 830 N N . ILE A 1 105 ? -9.297 7.205 0.896 1.00 91.62 105 ILE A N 1
ATOM 831 C CA . ILE A 1 105 ? -8.714 7.458 -0.422 1.00 91.62 105 ILE A CA 1
ATOM 832 C C . ILE A 1 105 ? -7.558 8.440 -0.226 1.00 91.62 105 ILE A C 1
ATOM 834 O O . ILE A 1 105 ? -7.744 9.512 0.346 1.00 91.62 105 ILE A O 1
ATOM 838 N N . ILE A 1 106 ? -6.371 8.059 -0.688 1.00 90.50 106 ILE A N 1
ATOM 839 C CA . ILE A 1 106 ? -5.133 8.820 -0.519 1.00 90.50 106 ILE A CA 1
ATOM 840 C C . ILE A 1 106 ? -4.504 9.027 -1.893 1.00 90.50 106 ILE A C 1
ATOM 842 O O . ILE A 1 106 ? -4.512 8.117 -2.722 1.00 90.50 106 ILE A O 1
ATOM 846 N N . ASP A 1 107 ? -3.942 10.212 -2.120 1.00 92.88 107 ASP A N 1
ATOM 847 C CA . ASP A 1 107 ? -3.078 10.466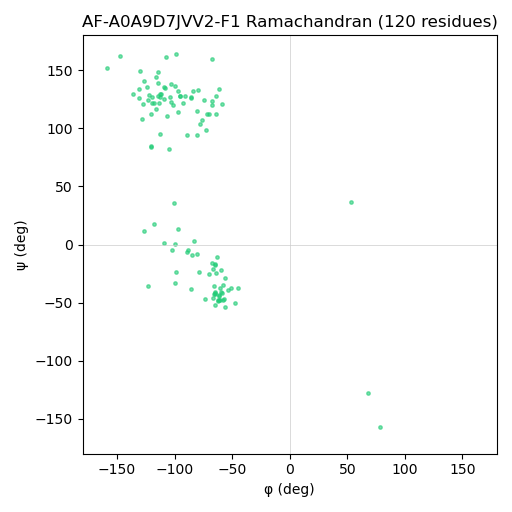 -3.269 1.00 92.88 107 ASP A CA 1
ATOM 848 C C . ASP A 1 107 ? -1.743 9.718 -3.089 1.00 92.88 107 ASP A C 1
ATOM 850 O O . ASP A 1 107 ? -0.967 10.085 -2.206 1.00 92.88 107 ASP A O 1
ATOM 854 N N . PRO A 1 108 ? -1.425 8.691 -3.900 1.00 92.81 108 PRO A N 1
ATOM 855 C CA . PRO A 1 108 ? -0.216 7.892 -3.710 1.00 92.81 108 PRO A CA 1
ATOM 856 C C . PRO A 1 108 ? 1.079 8.690 -3.923 1.00 92.81 108 PRO A C 1
ATOM 858 O O . PRO A 1 108 ? 2.138 8.270 -3.456 1.00 92.81 108 PRO A O 1
ATOM 861 N N . ARG A 1 109 ? 1.015 9.863 -4.568 1.00 91.25 109 ARG A N 1
ATOM 862 C CA . ARG A 1 109 ? 2.174 10.743 -4.788 1.00 91.25 109 ARG A CA 1
ATOM 863 C C . ARG A 1 109 ? 2.746 11.305 -3.489 1.00 91.25 109 ARG A C 1
ATOM 865 O O . ARG A 1 109 ? 3.891 11.749 -3.471 1.00 91.25 109 ARG A O 1
ATOM 872 N N . ILE A 1 110 ? 1.994 11.280 -2.385 1.00 90.62 110 ILE A N 1
ATOM 873 C CA . ILE A 1 110 ? 2.528 11.707 -1.083 1.00 90.62 110 ILE A CA 1
ATOM 874 C C . ILE A 1 110 ? 3.670 10.803 -0.601 1.00 90.62 110 ILE A C 1
ATOM 876 O O . ILE A 1 110 ? 4.519 11.263 0.152 1.00 90.62 110 ILE A O 1
ATOM 880 N N . PHE A 1 111 ? 3.714 9.548 -1.060 1.00 88.00 111 PHE A N 1
ATOM 881 C CA . PHE A 1 111 ? 4.731 8.566 -0.674 1.00 88.00 111 PHE A CA 1
ATOM 882 C C . PHE A 1 111 ? 5.975 8.602 -1.571 1.00 88.00 111 PHE A C 1
ATOM 884 O O . PHE A 1 111 ? 6.954 7.919 -1.286 1.00 88.00 111 PHE A O 1
ATOM 891 N N . THR A 1 112 ? 5.954 9.389 -2.650 1.00 81.06 112 THR A N 1
ATOM 892 C CA . THR A 1 112 ? 7.040 9.454 -3.642 1.00 81.06 112 THR A CA 1
ATOM 893 C C . THR A 1 112 ? 7.820 10.768 -3.597 1.00 81.06 112 THR A C 1
ATOM 895 O O . THR A 1 112 ? 8.735 10.944 -4.394 1.00 81.06 112 THR A O 1
ATOM 898 N N . LYS A 1 113 ? 7.481 11.693 -2.684 1.00 62.22 113 LYS A N 1
ATOM 899 C CA . LYS A 1 113 ? 8.055 13.051 -2.638 1.00 62.22 113 LYS A CA 1
ATOM 900 C C . LYS A 1 113 ? 9.546 13.127 -2.271 1.00 62.22 113 LYS A C 1
ATOM 902 O O . LYS A 1 113 ? 10.149 14.138 -2.600 1.00 62.22 113 LYS A O 1
ATOM 907 N N . ASP A 1 114 ? 10.138 12.067 -1.709 1.00 52.53 114 ASP A N 1
ATOM 908 C CA . ASP A 1 114 ? 11.545 12.053 -1.255 1.00 52.53 114 ASP A CA 1
ATOM 909 C C . ASP A 1 114 ? 12.402 10.893 -1.811 1.00 52.53 114 ASP A C 1
ATOM 911 O O . ASP A 1 114 ? 13.516 10.649 -1.348 1.00 52.53 114 ASP A O 1
ATOM 915 N N . GLN A 1 115 ? 11.928 10.137 -2.806 1.00 52.59 115 GLN A N 1
ATOM 916 C CA . GLN A 1 115 ? 12.594 8.880 -3.173 1.00 52.59 115 GLN A CA 1
ATOM 917 C C . GLN A 1 115 ? 13.696 9.062 -4.225 1.00 52.59 115 GLN A C 1
ATOM 919 O O . GLN A 1 115 ? 13.461 8.977 -5.428 1.00 52.59 115 GLN A O 1
ATOM 924 N N . THR A 1 116 ? 14.932 9.223 -3.747 1.00 46.06 116 THR A N 1
ATOM 925 C CA . THR A 1 116 ? 16.104 8.658 -4.431 1.00 46.06 116 THR A CA 1
ATOM 926 C C . THR A 1 116 ? 16.111 7.173 -4.069 1.00 46.06 116 THR A C 1
ATOM 928 O O . THR A 1 116 ? 16.385 6.834 -2.923 1.00 46.06 116 THR A O 1
ATOM 931 N N . ALA A 1 117 ? 15.706 6.283 -4.978 1.00 51.56 117 ALA A N 1
ATOM 932 C CA . ALA A 1 117 ? 15.678 4.850 -4.682 1.00 51.56 117 ALA A CA 1
ATOM 933 C C . ALA A 1 117 ? 17.111 4.339 -4.435 1.00 51.56 117 ALA A C 1
ATOM 935 O O . ALA A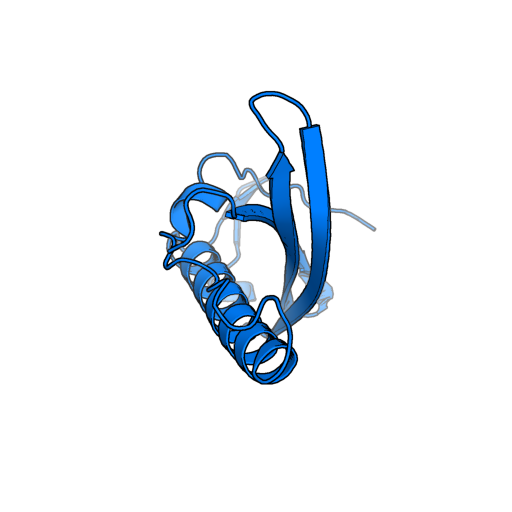 1 117 ? 17.929 4.326 -5.357 1.00 51.56 117 ALA A O 1
ATOM 936 N N . GLU A 1 118 ? 17.429 3.943 -3.200 1.00 44.69 118 GLU A N 1
ATOM 937 C CA . GLU A 1 118 ? 18.707 3.302 -2.888 1.00 44.69 118 GLU A CA 1
ATOM 938 C C . GLU A 1 118 ? 18.769 1.924 -3.557 1.00 44.69 118 GLU A C 1
ATOM 940 O O . GLU A 1 118 ? 17.913 1.059 -3.358 1.00 44.69 118 GLU A O 1
ATOM 945 N N . ILE A 1 119 ? 19.799 1.720 -4.377 1.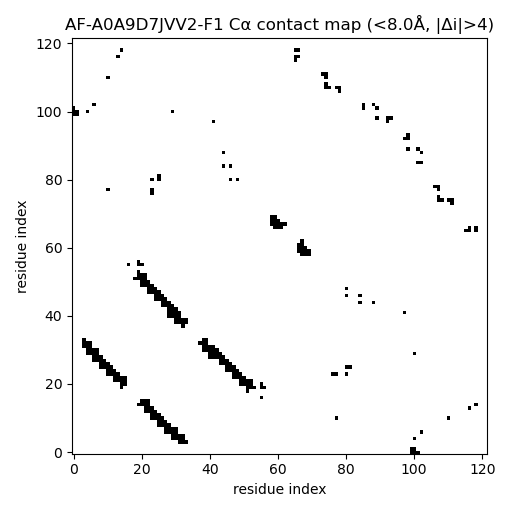00 50.69 119 ILE A N 1
ATOM 946 C CA . ILE A 1 119 ? 20.084 0.428 -4.994 1.00 50.69 119 ILE A CA 1
ATOM 947 C C . ILE A 1 119 ? 20.715 -0.463 -3.921 1.00 50.69 119 ILE A C 1
ATOM 949 O O . ILE A 1 119 ? 21.883 -0.285 -3.574 1.00 50.69 119 ILE A O 1
ATOM 953 N N . ILE A 1 120 ? 19.980 -1.456 -3.416 1.00 43.00 120 ILE A N 1
ATOM 954 C CA . ILE A 1 120 ? 20.578 -2.497 -2.573 1.00 43.00 120 ILE A CA 1
ATOM 955 C C . ILE A 1 120 ? 21.411 -3.414 -3.481 1.00 43.00 120 ILE A C 1
ATOM 957 O O . ILE A 1 120 ? 20.876 -4.307 -4.139 1.00 43.00 120 ILE A O 1
ATOM 961 N N . LYS A 1 121 ? 22.731 -3.195 -3.523 1.00 34.88 121 LYS A N 1
ATOM 962 C CA . LYS A 1 121 ? 23.684 -4.171 -4.071 1.00 34.88 121 LYS A CA 1
ATOM 963 C C . LYS A 1 121 ? 23.786 -5.335 -3.079 1.00 34.88 121 LYS A C 1
ATOM 965 O O . LYS A 1 121 ? 24.257 -5.139 -1.962 1.00 34.88 121 LYS A O 1
ATOM 970 N N . LYS A 1 122 ? 23.299 -6.515 -3.469 1.00 34.03 122 LYS A N 1
ATOM 971 C CA . LYS A 1 122 ? 23.684 -7.783 -2.836 1.00 34.03 122 LYS A CA 1
ATOM 972 C C . LYS A 1 122 ? 24.922 -8.338 -3.516 1.00 34.03 122 LYS A C 1
ATOM 974 O O . LYS A 1 122 ? 24.989 -8.209 -4.758 1.00 34.03 122 LYS A O 1
#

Radius of gyration: 17.0 Å; Cα contacts (8 Å, |Δi|>4): 165; chains: 1; bounding box: 44×24×45 Å

Solvent-accessible surface area (backbone atoms only — not comparable to full-atom values): 7518 Å² total; per-residue (Å²): 122,70,89,42,60,46,80,47,78,49,80,46,78,44,81,37,75,95,75,32,31,40,36,42,38,38,37,40,37,36,26,41,50,61,70,96,82,47,66,45,81,76,47,76,49,78,48,76,47,77,45,76,43,91,59,33,80,78,53,51,39,76,62,80,98,39,75,43,60,60,85,61,55,57,34,50,56,48,41,51,49,52,51,52,50,40,54,53,49,51,67,74,22,65,92,44,98,56,44,75,68,69,77,74,93,71,73,39,56,74,80,56,78,79,70,76,73,80,79,82,84,127

Nearest PDB structures (foldseek):
  6p7l-assembly1_D  TM=5.102E-01  e=3.302E-01  Streptomyces sp. CM020
  7shw-assembly2_B  TM=7.411E-01  e=9.052E-01  Mycolicibacterium smegmatis
  7shw-assembly1_A  TM=5.976E-01  e=7.576E-01  Mycolicibacterium smegmatis
  2qux-assembly5_M  TM=3.409E-01  e=5.631E-01  Pseudomonas phage PP7
  2qux-assembly5_N  TM=4.003E-01  e=2.077E+00  Pseudomonas phage PP7

pLDDT: mean 86.62, std 14.44, range [34.03, 98.0]

Mean predicted aligned error: 6.46 Å